Protein AF-A0A1B4Y088-F1 (afdb_monomer)

Structure (mmCIF, N/CA/C/O backbone):
data_AF-A0A1B4Y088-F1
#
_entry.id   AF-A0A1B4Y088-F1
#
loop_
_atom_site.group_PDB
_atom_site.id
_atom_site.type_symbol
_atom_site.label_atom_id
_atom_site.label_alt_id
_atom_site.label_comp_id
_atom_site.label_asym_id
_atom_site.label_entity_id
_atom_site.label_seq_id
_atom_site.pdbx_PDB_ins_code
_atom_site.Cartn_x
_atom_site.Cartn_y
_atom_site.Cartn_z
_atom_site.occupancy
_atom_site.B_iso_or_equiv
_atom_site.auth_seq_id
_atom_site.auth_comp_id
_atom_site.auth_asym_id
_atom_site.auth_atom_id
_atom_site.pdbx_PDB_model_num
ATOM 1 N N . MET A 1 1 ? -8.730 -27.705 -10.991 1.00 34.62 1 MET A N 1
ATOM 2 C CA . MET A 1 1 ? -9.702 -26.797 -10.343 1.00 34.62 1 MET A CA 1
ATOM 3 C C . MET A 1 1 ? -9.627 -25.453 -11.043 1.00 34.62 1 MET A C 1
ATOM 5 O O . MET A 1 1 ? -8.548 -24.892 -11.157 1.00 34.62 1 MET A O 1
ATOM 9 N N . ARG A 1 2 ? -10.736 -25.038 -11.652 1.00 25.03 2 ARG A N 1
ATOM 10 C CA . ARG A 1 2 ? -10.832 -23.967 -12.650 1.00 25.03 2 ARG A CA 1
ATOM 11 C C . ARG A 1 2 ? -11.616 -22.837 -11.994 1.00 25.03 2 ARG A C 1
ATOM 13 O O . ARG A 1 2 ? -12.795 -23.023 -11.728 1.00 25.03 2 ARG A O 1
ATOM 20 N N . PHE A 1 3 ? -10.950 -21.731 -11.670 1.00 25.33 3 PHE A N 1
ATOM 21 C CA . PHE A 1 3 ? -11.584 -20.556 -11.070 1.00 25.33 3 PHE A CA 1
ATOM 22 C C . PHE A 1 3 ? -12.256 -19.729 -12.179 1.00 25.33 3 PHE A C 1
ATOM 24 O O . PHE A 1 3 ? -11.554 -19.193 -13.041 1.00 25.33 3 PHE A O 1
ATOM 31 N N . PRO A 1 4 ? -13.596 -19.642 -12.222 1.00 34.00 4 PRO A N 1
ATOM 32 C CA . PRO A 1 4 ? -14.292 -18.832 -13.209 1.00 34.00 4 PRO A CA 1
ATOM 33 C C . PRO A 1 4 ? -14.272 -17.370 -12.732 1.00 34.00 4 PRO A C 1
ATOM 35 O O . PRO A 1 4 ? -14.820 -17.066 -11.679 1.00 34.00 4 PRO A O 1
ATOM 38 N N . GLY A 1 5 ? -13.605 -16.471 -13.468 1.00 36.00 5 GLY A N 1
ATOM 39 C CA . GLY A 1 5 ? -13.635 -15.024 -13.180 1.00 36.00 5 GLY A CA 1
ATOM 40 C C . GLY A 1 5 ? -12.340 -14.233 -13.413 1.00 36.00 5 GLY A C 1
ATOM 41 O O . GLY A 1 5 ? -12.361 -13.011 -13.331 1.00 36.00 5 GLY A O 1
ATOM 42 N N . TRP A 1 6 ? -11.219 -14.885 -13.733 1.00 33.50 6 TRP A N 1
ATOM 43 C CA . TRP A 1 6 ? -9.887 -14.252 -13.780 1.00 33.50 6 TRP A CA 1
ATOM 44 C C . TRP A 1 6 ? -9.418 -13.854 -15.191 1.00 33.50 6 TRP A C 1
ATOM 46 O O . TRP A 1 6 ? -8.233 -13.921 -15.506 1.00 33.50 6 TRP A O 1
ATOM 56 N N . HIS A 1 7 ? -10.335 -13.447 -16.068 1.00 34.44 7 HIS A N 1
ATOM 57 C CA . HIS A 1 7 ? -10.014 -13.023 -17.437 1.00 34.44 7 HIS A CA 1
ATOM 58 C C . HIS A 1 7 ? -10.517 -11.605 -17.693 1.00 34.44 7 HIS A C 1
ATOM 60 O O . HIS A 1 7 ? -11.471 -11.407 -18.427 1.00 34.44 7 HIS A O 1
ATOM 66 N N . THR A 1 8 ? -9.869 -10.639 -17.037 1.00 34.03 8 THR A N 1
ATOM 67 C CA . THR A 1 8 ? -9.568 -9.283 -17.539 1.00 34.03 8 THR A CA 1
ATOM 68 C C . THR A 1 8 ? -8.804 -8.540 -16.437 1.00 34.03 8 THR A C 1
ATOM 70 O O . THR A 1 8 ? -9.336 -8.425 -15.331 1.00 34.03 8 THR A O 1
ATOM 73 N N . PRO A 1 9 ? -7.593 -8.006 -16.680 1.00 39.22 9 PRO A N 1
ATOM 74 C CA . PRO A 1 9 ? -6.913 -7.144 -15.721 1.00 39.22 9 PRO A CA 1
ATOM 75 C C . PRO A 1 9 ? -7.581 -5.762 -15.747 1.00 39.22 9 PRO A C 1
ATOM 77 O O . PRO A 1 9 ? -7.116 -4.844 -16.408 1.00 39.22 9 PRO A O 1
ATOM 80 N N . CYS A 1 10 ? -8.732 -5.641 -15.091 1.00 29.75 10 CYS A N 1
ATOM 81 C CA . CYS A 1 10 ? -9.473 -4.402 -14.846 1.00 29.75 10 CYS A CA 1
ATOM 82 C C . CYS A 1 10 ? -10.255 -4.603 -13.544 1.00 29.75 10 CYS A C 1
ATOM 84 O O . CYS A 1 10 ? -11.477 -4.744 -13.544 1.00 29.75 10 CYS A O 1
ATOM 86 N N . TRP A 1 11 ? -9.544 -4.720 -12.424 1.00 30.11 11 TRP A N 1
ATOM 87 C CA . TRP A 1 11 ? -10.198 -4.838 -11.126 1.00 30.11 11 TRP A CA 1
ATOM 88 C C . TRP A 1 11 ? -10.735 -3.461 -10.714 1.00 30.11 11 TRP A C 1
ATOM 90 O O . TRP A 1 11 ? -10.016 -2.615 -10.199 1.00 30.11 11 TRP A O 1
ATOM 100 N N . CYS A 1 12 ? -12.010 -3.224 -11.020 1.00 31.73 12 CYS A N 1
ATOM 101 C CA . CYS A 1 12 ? -12.854 -2.215 -10.392 1.00 31.73 12 CYS A CA 1
ATOM 102 C C . CYS A 1 12 ? -14.281 -2.772 -10.406 1.00 31.73 12 CYS A C 1
ATOM 104 O O . CYS A 1 12 ? -14.997 -2.671 -11.403 1.00 31.73 12 CYS A O 1
ATOM 106 N N . ARG A 1 13 ? -14.675 -3.454 -9.327 1.00 40.34 13 ARG A N 1
ATOM 107 C CA . ARG A 1 13 ? -16.054 -3.911 -9.143 1.00 40.34 13 ARG A CA 1
ATOM 108 C C . ARG A 1 13 ? -16.661 -3.210 -7.939 1.00 40.34 13 ARG A C 1
ATOM 110 O O . ARG A 1 13 ? -16.669 -3.740 -6.839 1.00 40.34 13 ARG A O 1
ATOM 117 N N . SER A 1 14 ? -17.207 -2.031 -8.213 1.00 33.22 14 SER A N 1
ATOM 118 C CA . SER A 1 14 ? -18.223 -1.358 -7.404 1.00 33.22 14 SER A CA 1
ATOM 119 C C . SER A 1 14 ? -18.866 -0.255 -8.251 1.00 33.22 14 SER A C 1
ATOM 121 O O . SER A 1 14 ? -18.204 0.555 -8.895 1.00 33.22 14 SER A O 1
ATOM 123 N N . THR A 1 15 ? -20.186 -0.305 -8.311 1.00 41.97 15 THR A N 1
ATOM 124 C CA . THR A 1 15 ? -21.125 0.284 -9.274 1.00 41.97 15 THR A CA 1
ATOM 125 C C . THR A 1 15 ? -21.326 1.804 -9.161 1.00 41.97 15 THR A C 1
ATOM 127 O O . THR A 1 15 ? -22.463 2.264 -9.179 1.00 41.97 15 THR A O 1
ATOM 130 N N . VAL A 1 16 ? -20.260 2.609 -9.052 1.00 39.38 16 VAL A N 1
ATOM 131 C CA . VAL A 1 16 ? -20.397 4.077 -8.868 1.00 39.38 16 VAL A CA 1
ATOM 132 C C . VAL A 1 16 ? -19.491 4.913 -9.783 1.00 39.38 16 VAL A C 1
ATOM 134 O O . VAL A 1 16 ? -19.271 6.086 -9.524 1.00 39.38 16 VAL A O 1
ATOM 137 N N . PHE A 1 17 ? -18.975 4.378 -10.892 1.00 35.09 17 PHE A N 1
ATOM 138 C CA . PHE A 1 17 ? -18.349 5.237 -11.908 1.00 35.09 17 PHE A CA 1
ATOM 139 C C . PHE A 1 17 ? -18.677 4.773 -13.332 1.00 35.09 17 PHE A C 1
ATOM 141 O O . PHE A 1 17 ? -18.498 3.590 -13.630 1.00 35.09 17 PHE A O 1
ATOM 148 N N . PRO A 1 18 ? -19.126 5.675 -14.231 1.00 40.22 18 PRO A N 1
ATOM 149 C CA . PRO A 1 18 ? -19.252 5.351 -15.646 1.00 40.22 18 PRO A CA 1
ATOM 150 C C . PRO A 1 18 ? -17.881 4.922 -16.173 1.00 40.22 18 PRO A C 1
ATOM 152 O O . PRO A 1 18 ? -16.879 5.593 -15.914 1.00 40.22 18 PRO A O 1
ATOM 155 N N . SER A 1 19 ? -17.833 3.784 -16.867 1.00 44.44 19 SER A N 1
ATOM 156 C CA . SER A 1 19 ? -16.618 3.226 -17.463 1.00 44.44 19 SER A CA 1
ATOM 157 C C . SER A 1 19 ? -16.040 4.245 -18.451 1.00 44.44 19 SER A C 1
ATOM 159 O O . SER A 1 19 ? -16.674 4.508 -19.474 1.00 44.44 19 SER A O 1
ATOM 161 N N . PRO A 1 20 ? -14.886 4.873 -18.170 1.00 52.47 20 PRO A N 1
ATOM 162 C CA . PRO A 1 20 ? -14.324 5.841 -19.095 1.00 52.47 20 PRO A CA 1
ATOM 163 C C . PRO A 1 20 ? -13.598 5.109 -20.244 1.00 52.47 20 PRO A C 1
ATOM 165 O O . PRO A 1 20 ? -13.245 3.934 -20.101 1.00 52.47 20 PRO A O 1
ATOM 168 N N . PRO A 1 21 ? -13.356 5.768 -21.392 1.00 52.56 21 PRO A N 1
ATOM 169 C CA . PRO A 1 21 ? -12.620 5.164 -22.503 1.00 52.56 21 PRO A CA 1
ATOM 170 C C . PRO A 1 21 ? -11.215 4.711 -22.063 1.00 52.56 21 PRO A C 1
ATOM 172 O O . PRO A 1 21 ? -10.617 5.283 -21.152 1.00 52.56 21 PRO A O 1
ATOM 175 N N . ALA A 1 22 ? -10.656 3.688 -22.720 1.00 58.16 22 ALA A N 1
ATOM 176 C CA . ALA A 1 22 ? -9.400 3.038 -22.316 1.00 58.16 22 ALA A CA 1
ATOM 177 C C . ALA A 1 22 ? -8.186 3.991 -22.180 1.00 58.16 22 ALA A C 1
ATOM 179 O O . ALA A 1 22 ? -7.261 3.708 -21.416 1.00 58.16 22 ALA A O 1
ATOM 180 N N . SER A 1 23 ? -8.190 5.137 -22.872 1.00 55.12 23 SER A N 1
ATOM 181 C CA . SER A 1 23 ? -7.189 6.204 -22.713 1.00 55.12 23 SER A CA 1
ATOM 182 C C . SER A 1 23 ? -7.231 6.851 -21.323 1.00 55.12 23 SER A C 1
ATOM 184 O O . SER A 1 23 ? -6.187 7.138 -20.740 1.00 55.12 23 SER A O 1
ATOM 186 N N . THR A 1 24 ? -8.421 7.013 -20.745 1.00 60.09 24 THR A N 1
ATOM 187 C CA . THR A 1 24 ? -8.619 7.547 -19.395 1.00 60.09 24 THR A CA 1
ATOM 188 C C . THR A 1 24 ? -8.196 6.551 -18.320 1.00 60.09 24 THR A C 1
ATOM 190 O O . THR A 1 24 ? -7.679 6.971 -17.290 1.00 60.09 24 THR A O 1
ATOM 193 N N . CYS A 1 25 ? -8.356 5.242 -18.544 1.00 64.56 25 CYS A N 1
ATOM 194 C CA . CYS A 1 25 ? -7.855 4.228 -17.608 1.00 64.56 25 CYS A CA 1
ATOM 195 C C . CYS A 1 25 ? -6.334 4.316 -17.445 1.00 64.56 25 CYS A C 1
ATOM 197 O O . CYS A 1 25 ? -5.839 4.230 -16.325 1.00 64.56 25 CYS A O 1
ATOM 199 N N . ARG A 1 26 ? -5.603 4.551 -18.542 1.00 74.31 26 ARG A N 1
ATOM 200 C CA . ARG A 1 26 ? -4.146 4.731 -18.504 1.00 74.31 26 ARG A CA 1
ATOM 201 C C . ARG A 1 26 ? -3.759 6.013 -17.759 1.00 74.31 26 ARG A C 1
ATOM 203 O O . ARG A 1 26 ? -2.973 5.947 -16.829 1.00 74.31 26 ARG A O 1
ATOM 210 N N . ALA A 1 27 ? -4.411 7.135 -18.068 1.00 76.31 27 ALA A N 1
ATOM 211 C CA . ALA A 1 27 ? -4.176 8.399 -17.364 1.00 76.31 27 ALA A CA 1
ATOM 212 C C . ALA A 1 27 ? -4.490 8.318 -15.855 1.00 76.31 27 ALA A C 1
ATOM 214 O O . ALA A 1 27 ? -3.751 8.858 -15.037 1.00 76.31 27 ALA A O 1
ATOM 215 N N . ARG A 1 28 ? -5.561 7.613 -15.465 1.00 78.62 28 ARG A N 1
ATOM 216 C CA . ARG A 1 28 ? -5.895 7.369 -14.051 1.00 78.62 28 ARG A CA 1
ATOM 217 C C . ARG A 1 28 ? -4.882 6.451 -13.369 1.00 78.62 28 ARG A C 1
ATOM 219 O O . ARG A 1 28 ? -4.56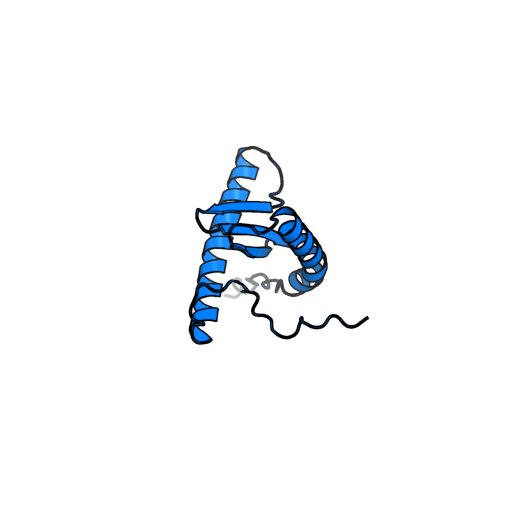8 6.672 -12.204 1.00 78.62 28 ARG A O 1
ATOM 226 N N . ALA A 1 29 ? -4.365 5.448 -14.077 1.00 79.94 29 ALA A N 1
ATOM 227 C CA . ALA A 1 29 ? -3.298 4.593 -13.567 1.00 79.94 29 ALA A CA 1
ATOM 228 C C . ALA A 1 29 ? -1.996 5.383 -13.353 1.00 79.94 29 ALA A C 1
ATOM 230 O O . ALA A 1 29 ? -1.371 5.230 -12.309 1.00 79.94 29 ALA A O 1
ATOM 231 N N . ASP A 1 30 ? -1.636 6.277 -14.277 1.00 83.25 30 ASP A N 1
ATOM 232 C CA . ASP A 1 30 ? -0.462 7.149 -14.139 1.00 83.25 30 ASP A CA 1
ATOM 233 C C . ASP A 1 30 ? -0.617 8.118 -12.956 1.00 83.25 30 ASP A C 1
ATOM 235 O O . ASP A 1 30 ? 0.306 8.289 -12.159 1.00 83.25 30 ASP A O 1
ATOM 239 N N . GLN A 1 31 ? -1.807 8.702 -12.781 1.00 86.56 31 GLN A N 1
ATOM 240 C CA . GLN A 1 31 ? -2.121 9.533 -11.615 1.00 86.56 31 GLN A CA 1
ATOM 241 C C . GLN A 1 31 ? -2.021 8.742 -10.306 1.00 86.56 31 GLN A C 1
ATOM 243 O O . GLN A 1 31 ? -1.402 9.212 -9.352 1.00 86.56 31 GLN A O 1
ATOM 248 N N . LEU A 1 32 ? -2.583 7.531 -10.257 1.00 86.25 32 LEU A N 1
ATOM 249 C CA . LEU A 1 32 ? -2.483 6.662 -9.087 1.00 86.25 32 LEU A CA 1
ATOM 250 C C . LEU A 1 32 ? -1.023 6.292 -8.787 1.00 86.25 32 LEU A C 1
ATOM 252 O O . LEU A 1 32 ? -0.622 6.317 -7.628 1.00 86.25 32 LEU A O 1
ATOM 256 N N . ALA A 1 33 ? -0.215 6.004 -9.810 1.00 85.00 33 ALA A N 1
ATOM 257 C CA . ALA A 1 33 ? 1.209 5.717 -9.657 1.00 85.00 33 ALA A CA 1
ATOM 258 C C . ALA A 1 33 ? 1.991 6.930 -9.117 1.00 85.00 33 ALA A C 1
ATOM 260 O O . ALA A 1 33 ? 2.859 6.778 -8.253 1.00 85.00 33 ALA A O 1
ATOM 261 N N . ALA A 1 34 ? 1.651 8.142 -9.563 1.00 89.94 34 ALA A N 1
ATOM 262 C CA 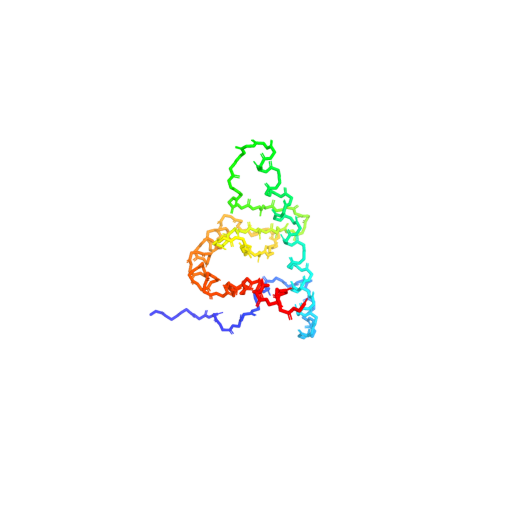. ALA A 1 34 ? 2.237 9.374 -9.041 1.00 89.94 34 ALA A CA 1
ATOM 263 C C . ALA A 1 34 ? 1.896 9.570 -7.553 1.00 89.94 34 ALA A C 1
ATOM 265 O O . ALA A 1 34 ? 2.794 9.778 -6.739 1.00 89.94 34 ALA A O 1
ATOM 266 N N . VAL A 1 35 ? 0.624 9.409 -7.172 1.00 90.75 35 VAL A N 1
ATOM 267 C CA . VAL A 1 35 ? 0.190 9.486 -5.765 1.00 90.75 35 VAL A CA 1
ATOM 268 C C . VAL A 1 35 ? 0.879 8.413 -4.920 1.00 90.75 35 VAL A C 1
ATOM 270 O O . VAL A 1 35 ? 1.392 8.703 -3.839 1.00 90.75 35 VAL A O 1
ATOM 273 N N . ALA A 1 36 ? 0.947 7.182 -5.428 1.00 89.44 36 ALA A N 1
ATOM 274 C CA . ALA A 1 36 ? 1.544 6.060 -4.721 1.00 89.44 36 ALA A CA 1
ATOM 275 C C . ALA A 1 36 ? 3.047 6.245 -4.469 1.00 89.44 36 ALA A C 1
ATOM 277 O O . ALA A 1 36 ? 3.534 5.941 -3.379 1.00 89.44 36 ALA A O 1
ATOM 278 N N . SER A 1 37 ? 3.780 6.776 -5.451 1.00 89.69 37 SER A N 1
ATOM 279 C CA . SER A 1 37 ? 5.212 7.052 -5.297 1.00 89.69 37 SER A CA 1
ATOM 280 C C . SER A 1 37 ? 5.479 8.162 -4.275 1.00 89.69 37 SER A C 1
ATOM 282 O O . SER A 1 37 ? 6.356 8.001 -3.425 1.00 89.69 37 SER A O 1
ATOM 284 N N . GLY A 1 38 ? 4.679 9.234 -4.279 1.00 91.69 38 GLY A N 1
ATOM 285 C CA . GLY A 1 38 ? 4.764 10.294 -3.271 1.00 91.69 38 GLY A CA 1
ATOM 286 C C . GLY A 1 38 ? 4.502 9.778 -1.856 1.00 91.69 38 GLY A C 1
ATOM 287 O O . GLY A 1 38 ? 5.297 10.018 -0.947 1.00 91.69 38 GLY A O 1
ATOM 288 N N . LEU A 1 39 ? 3.430 9.004 -1.675 1.00 92.62 39 LEU A N 1
ATOM 289 C CA . LEU A 1 39 ? 3.070 8.447 -0.372 1.00 92.62 39 LEU A CA 1
ATOM 290 C C . LEU A 1 39 ? 4.128 7.467 0.157 1.00 92.62 39 LEU A C 1
ATOM 292 O O . LEU A 1 39 ? 4.513 7.552 1.320 1.00 92.62 39 LEU A O 1
ATOM 296 N N . SER A 1 40 ? 4.651 6.586 -0.700 1.00 90.50 40 SER A N 1
ATOM 297 C CA . SER A 1 40 ? 5.734 5.667 -0.329 1.00 90.50 40 SER A CA 1
ATOM 298 C C . SER A 1 40 ? 7.016 6.407 0.078 1.00 90.50 40 SER A C 1
ATOM 300 O O . SER A 1 40 ? 7.664 6.027 1.058 1.00 90.50 40 SER A O 1
ATOM 302 N N . SER A 1 41 ? 7.366 7.495 -0.618 1.00 91.81 41 SER A N 1
ATOM 303 C CA . SER A 1 41 ? 8.528 8.317 -0.263 1.00 91.81 41 SER A CA 1
ATOM 304 C C . SER A 1 41 ? 8.362 8.977 1.105 1.00 91.81 41 SER A C 1
ATOM 306 O O . SER A 1 41 ? 9.302 8.980 1.899 1.00 91.81 41 SER A O 1
ATOM 308 N N . LEU A 1 42 ? 7.173 9.512 1.399 1.00 94.56 42 LEU A N 1
ATOM 309 C CA . LEU A 1 42 ? 6.872 10.126 2.693 1.00 94.56 42 LEU A CA 1
ATOM 310 C C . LEU A 1 42 ? 6.901 9.094 3.822 1.00 94.56 42 LEU A C 1
ATOM 312 O O . LEU A 1 42 ? 7.544 9.324 4.843 1.00 94.56 42 LEU A O 1
ATOM 316 N N . ALA A 1 43 ? 6.267 7.938 3.619 1.00 92.25 43 ALA A N 1
ATOM 317 C CA . ALA A 1 43 ? 6.268 6.852 4.593 1.00 92.25 43 ALA A CA 1
ATOM 318 C C . ALA A 1 43 ? 7.692 6.346 4.871 1.00 92.25 43 ALA A C 1
ATOM 320 O O . ALA A 1 43 ? 8.064 6.145 6.025 1.00 92.25 43 ALA A O 1
ATOM 321 N N . SER A 1 44 ? 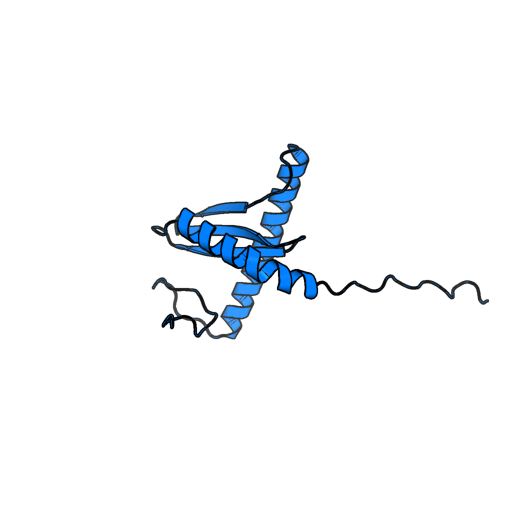8.510 6.191 3.825 1.00 90.69 44 SER A N 1
ATOM 322 C CA . SER A 1 44 ? 9.912 5.775 3.960 1.00 90.69 44 SER A CA 1
ATOM 323 C C . SER A 1 44 ? 10.742 6.812 4.717 1.00 90.69 44 SER A C 1
ATOM 325 O O . SER A 1 44 ? 11.544 6.444 5.572 1.00 90.69 44 SER A O 1
ATOM 327 N N . GLY A 1 45 ? 10.534 8.104 4.440 1.00 92.69 45 GLY A N 1
ATOM 328 C CA . GLY A 1 45 ? 11.185 9.191 5.170 1.00 92.69 45 GLY A CA 1
ATOM 329 C C . GLY A 1 45 ? 10.787 9.224 6.646 1.00 92.69 45 GLY A C 1
ATOM 330 O O . GLY A 1 45 ? 11.652 9.349 7.506 1.00 92.69 45 GLY A O 1
ATOM 331 N N . ALA A 1 46 ? 9.500 9.034 6.952 1.00 94.06 46 ALA A N 1
ATOM 332 C CA . ALA A 1 46 ? 9.019 8.934 8.327 1.00 94.06 46 ALA A CA 1
ATOM 333 C C . ALA A 1 46 ? 9.642 7.733 9.055 1.00 94.06 46 ALA A C 1
ATOM 335 O O . ALA A 1 46 ? 10.136 7.877 10.169 1.00 94.06 46 ALA A O 1
ATOM 336 N N . ALA A 1 47 ? 9.689 6.565 8.413 1.00 93.75 47 ALA A N 1
ATOM 337 C CA . ALA A 1 47 ? 10.286 5.375 9.008 1.00 93.75 47 ALA A CA 1
ATOM 338 C C . ALA A 1 47 ? 11.789 5.547 9.297 1.00 93.75 47 ALA A C 1
ATOM 340 O O . ALA A 1 47 ? 12.265 5.068 10.320 1.00 93.75 47 ALA A O 1
ATOM 341 N N . GLN A 1 48 ? 12.526 6.274 8.450 1.00 93.44 48 GLN A N 1
ATOM 342 C CA . GLN A 1 48 ? 13.924 6.630 8.722 1.00 93.44 48 GLN A CA 1
ATOM 343 C C . GLN A 1 48 ? 14.053 7.634 9.870 1.00 93.44 48 GLN A C 1
ATOM 345 O O . GLN A 1 48 ? 14.883 7.437 10.751 1.00 93.44 48 GLN A O 1
ATOM 350 N N . LEU A 1 49 ? 13.226 8.685 9.878 1.00 95.31 49 LEU A N 1
ATOM 351 C CA . LEU A 1 49 ? 13.257 9.730 10.905 1.00 95.31 49 LEU A CA 1
ATOM 352 C C . LEU A 1 49 ? 12.988 9.175 12.310 1.00 95.31 49 LEU A C 1
ATOM 354 O O . LEU A 1 49 ? 13.577 9.643 13.277 1.00 95.31 49 LEU A O 1
ATOM 358 N N . PHE A 1 50 ? 12.097 8.191 12.408 1.00 95.81 50 PHE A N 1
ATOM 359 C CA . PHE A 1 50 ? 11.718 7.556 13.669 1.00 95.81 50 PHE A CA 1
ATOM 360 C C . PHE A 1 50 ? 12.427 6.217 13.919 1.00 95.81 50 PHE A C 1
ATOM 362 O O . PHE A 1 50 ? 12.011 5.485 14.812 1.00 95.81 50 PHE A O 1
ATOM 369 N N . GLU A 1 51 ? 13.444 5.867 13.121 1.00 92.88 51 GLU A N 1
ATOM 370 C CA . GLU A 1 51 ? 14.178 4.591 13.216 1.00 92.88 51 GLU A CA 1
ATOM 371 C C . GLU A 1 51 ? 13.261 3.343 13.225 1.00 92.88 51 GLU A C 1
ATOM 373 O O . GLU A 1 51 ? 13.604 2.284 13.744 1.00 92.88 51 GLU A O 1
ATOM 378 N N . GLY A 1 52 ? 12.081 3.445 12.605 1.00 88.50 52 GLY A N 1
ATOM 379 C CA . GLY A 1 52 ? 11.030 2.421 12.592 1.00 88.50 52 GLY A CA 1
ATOM 380 C C . GLY A 1 52 ? 11.267 1.268 11.611 1.00 88.50 52 GLY A C 1
ATOM 381 O O . GLY A 1 52 ? 10.412 0.396 11.464 1.00 88.50 52 GLY A O 1
ATOM 382 N N . GLY A 1 53 ? 12.409 1.252 10.920 1.00 89.44 53 GLY A N 1
ATOM 383 C CA . GLY A 1 53 ? 12.772 0.207 9.963 1.00 89.44 53 GLY A CA 1
ATOM 384 C C . GLY A 1 53 ? 12.108 0.364 8.591 1.00 89.44 53 GLY A C 1
ATOM 385 O O . GLY A 1 53 ? 11.881 1.471 8.108 1.00 89.44 53 GLY A O 1
ATOM 386 N N . GLN A 1 54 ? 11.859 -0.755 7.902 1.00 87.06 54 GLN A N 1
ATOM 387 C CA . GLN A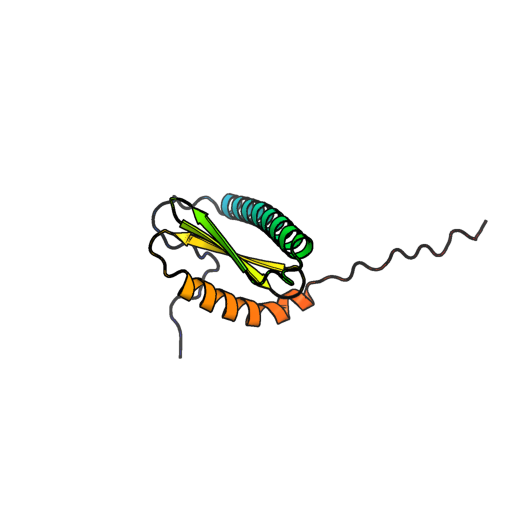 1 54 ? 11.251 -0.731 6.567 1.00 87.06 54 GLN A CA 1
ATOM 388 C C . GLN A 1 54 ? 9.726 -0.614 6.640 1.00 87.06 54 GLN A C 1
ATOM 390 O O . GLN A 1 54 ? 9.070 -1.328 7.395 1.00 87.06 54 GLN A O 1
ATOM 395 N N . VAL A 1 55 ? 9.150 0.225 5.775 1.00 89.62 55 VAL A N 1
ATOM 396 C CA . VAL A 1 55 ? 7.695 0.308 5.606 1.00 89.62 55 VAL A CA 1
ATOM 397 C C . VAL A 1 55 ? 7.194 -0.970 4.942 1.00 89.62 55 VAL A C 1
ATOM 399 O O . VAL A 1 55 ? 7.509 -1.248 3.784 1.00 89.62 55 VAL A O 1
ATOM 402 N N . LEU A 1 56 ? 6.397 -1.739 5.679 1.00 86.94 56 LEU A N 1
ATOM 403 C CA . LEU A 1 56 ? 5.779 -2.964 5.173 1.00 86.94 56 LEU A CA 1
ATOM 404 C C . LEU A 1 56 ? 4.546 -2.643 4.317 1.00 86.94 56 LEU A C 1
ATOM 406 O O . LEU A 1 56 ? 4.386 -3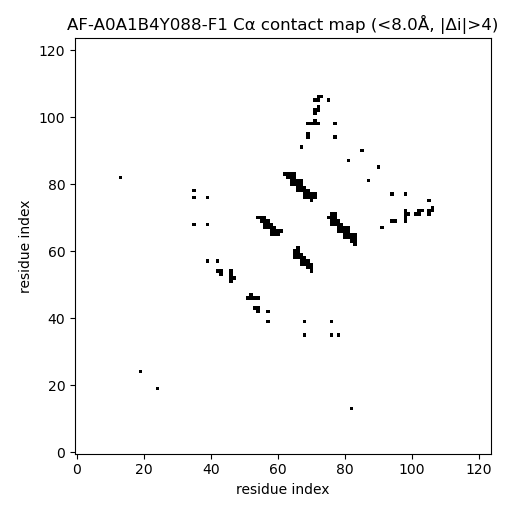.155 3.208 1.00 86.94 56 LEU A O 1
ATOM 410 N N . GLN A 1 57 ? 3.691 -1.759 4.832 1.00 90.00 57 GLN A N 1
ATOM 411 C CA . GLN A 1 57 ? 2.434 -1.364 4.205 1.00 90.00 57 GLN A CA 1
ATOM 412 C C . GLN A 1 57 ? 2.027 0.056 4.610 1.00 90.00 57 GLN A C 1
ATOM 414 O O . GLN A 1 57 ? 2.431 0.559 5.659 1.00 90.00 57 GLN A O 1
ATOM 419 N N . SER A 1 58 ? 1.204 0.696 3.786 1.00 92.00 58 SER A N 1
ATOM 420 C CA . SER A 1 58 ? 0.547 1.968 4.091 1.00 92.00 58 SER A CA 1
ATOM 421 C C . SER A 1 58 ? -0.933 1.864 3.754 1.00 92.00 58 SER A C 1
ATOM 423 O O . SER A 1 58 ? -1.290 1.396 2.676 1.00 92.00 58 SER A O 1
ATOM 425 N N . VAL A 1 59 ? -1.789 2.313 4.668 1.00 92.81 59 VAL A N 1
ATOM 426 C CA . VAL A 1 59 ? -3.244 2.307 4.494 1.00 92.81 59 VAL A CA 1
ATOM 427 C C . VAL A 1 59 ? -3.745 3.727 4.700 1.00 92.81 59 VAL A C 1
ATOM 429 O O . VAL A 1 59 ? -3.499 4.326 5.744 1.00 92.81 59 VAL A O 1
ATOM 432 N N . VAL A 1 60 ? -4.421 4.271 3.691 1.00 93.06 60 VAL A N 1
ATOM 433 C CA . VAL A 1 60 ? -5.067 5.582 3.751 1.00 93.06 60 VAL A CA 1
ATOM 434 C C . VAL A 1 60 ? -6.566 5.370 3.718 1.00 93.06 60 VAL A C 1
ATOM 436 O O . VAL A 1 60 ? -7.121 4.927 2.712 1.00 93.06 60 VAL A O 1
ATOM 439 N N . GLU A 1 61 ? -7.211 5.698 4.826 1.00 92.88 61 GLU A N 1
ATOM 440 C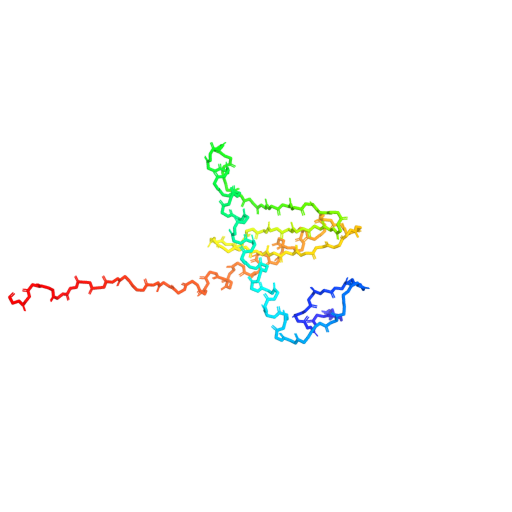 CA . GLU A 1 61 ? -8.661 5.721 4.938 1.00 92.88 61 GLU A CA 1
ATOM 441 C C . GLU A 1 61 ? -9.209 7.053 4.420 1.00 92.88 61 GLU A C 1
ATOM 443 O O . GLU A 1 61 ? -8.716 8.133 4.745 1.00 92.88 61 GLU A O 1
ATOM 448 N N . MET A 1 62 ? -10.232 6.968 3.579 1.00 91.75 62 MET A N 1
ATOM 449 C CA . MET A 1 62 ? -10.954 8.091 3.001 1.00 91.75 62 MET A CA 1
ATOM 450 C C . MET A 1 62 ? -12.447 7.873 3.234 1.00 91.75 62 MET A C 1
ATOM 452 O O . MET A 1 62 ? -12.913 6.744 3.354 1.00 91.75 62 MET A O 1
ATOM 456 N N . GLN A 1 63 ? -13.231 8.949 3.192 1.00 90.81 63 GLN A N 1
ATOM 457 C CA . GLN A 1 63 ? -14.683 8.882 3.403 1.00 90.81 63 GLN A CA 1
ATOM 458 C C . GLN A 1 63 ? -15.387 7.818 2.537 1.00 90.81 63 GLN A C 1
ATOM 460 O O . GLN A 1 63 ? -16.360 7.209 2.972 1.00 90.81 63 GLN A O 1
ATOM 465 N N . ASN A 1 64 ? -14.884 7.586 1.322 1.00 87.62 64 ASN A N 1
ATOM 466 C CA . ASN A 1 64 ? -15.496 6.693 0.339 1.00 87.62 64 ASN A CA 1
ATOM 467 C C . ASN A 1 64 ? -14.662 5.436 0.047 1.00 87.62 64 ASN A C 1
AT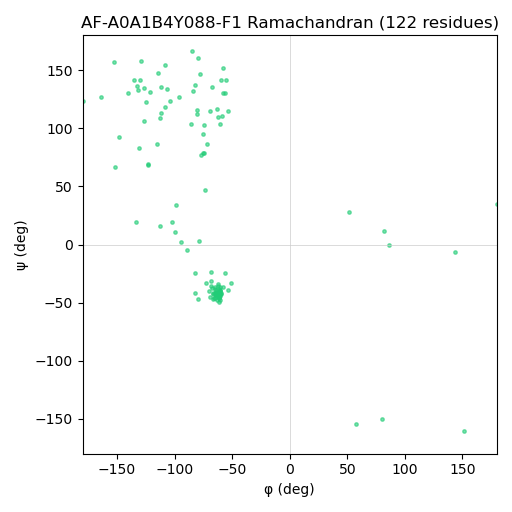OM 469 O O . ASN A 1 64 ? -14.917 4.758 -0.949 1.00 87.62 64 ASN A O 1
ATOM 473 N N . GLY A 1 65 ? -13.682 5.105 0.892 1.00 90.31 65 GLY A N 1
ATOM 474 C CA . GLY A 1 65 ? -12.928 3.867 0.745 1.00 90.31 65 GLY A CA 1
ATOM 475 C C . GLY A 1 65 ? -11.506 3.938 1.275 1.00 90.31 65 GLY A C 1
ATOM 476 O O . GLY A 1 65 ? -11.154 4.812 2.057 1.00 90.31 65 GLY A O 1
ATOM 477 N N . PHE A 1 66 ? -10.673 3.016 0.810 1.00 90.81 66 PHE A N 1
ATOM 478 C CA . PHE A 1 66 ? -9.305 2.847 1.280 1.00 90.81 66 PHE A CA 1
ATOM 479 C C . PHE A 1 66 ? -8.336 2.794 0.105 1.00 90.81 66 PHE A C 1
ATOM 481 O O . PHE A 1 66 ? -8.625 2.185 -0.925 1.00 90.81 66 PHE A O 1
ATOM 488 N N . LEU A 1 67 ? -7.167 3.401 0.274 1.00 91.06 67 LEU A N 1
ATOM 489 C CA . LEU A 1 67 ? -6.007 3.192 -0.583 1.00 91.06 67 LEU A CA 1
ATOM 490 C C . LEU A 1 67 ? -4.971 2.393 0.207 1.00 91.06 67 LEU A C 1
ATOM 492 O O . LEU A 1 67 ? -4.471 2.858 1.229 1.00 91.06 67 LEU A O 1
ATOM 496 N N . LEU A 1 68 ? -4.646 1.201 -0.280 1.00 92.00 68 LEU A N 1
ATOM 497 C CA . LEU A 1 68 ? -3.634 0.333 0.302 1.00 92.00 68 LEU A CA 1
ATOM 498 C C . LEU A 1 68 ? -2.397 0.334 -0.589 1.00 92.00 68 LEU A C 1
ATOM 500 O O . LEU A 1 68 ? -2.506 0.164 -1.804 1.00 92.00 68 LEU A O 1
ATOM 504 N N . LEU A 1 69 ? -1.223 0.481 0.017 1.00 92.19 69 LEU A N 1
ATOM 505 C CA . LEU A 1 69 ? 0.067 0.287 -0.627 1.00 92.19 69 LEU A CA 1
ATOM 506 C C . LEU A 1 69 ? 0.844 -0.790 0.101 1.00 92.19 69 LEU A C 1
ATOM 508 O O . LEU A 1 69 ? 1.016 -0.734 1.316 1.00 92.19 69 LEU A O 1
ATOM 512 N N . MET A 1 70 ? 1.373 -1.730 -0.667 1.00 90.50 70 MET A N 1
ATOM 513 C CA . MET A 1 70 ? 2.201 -2.808 -0.157 1.00 90.50 70 MET A CA 1
ATOM 514 C C . MET A 1 70 ? 3.518 -2.846 -0.911 1.00 90.50 70 MET A C 1
ATOM 516 O O . MET A 1 70 ? 3.540 -2.754 -2.138 1.00 90.50 70 MET A O 1
ATOM 520 N N . ARG A 1 71 ? 4.627 -2.976 -0.186 1.00 86.88 71 ARG A N 1
ATOM 521 C CA . ARG A 1 71 ? 5.945 -3.104 -0.805 1.00 86.88 71 ARG A CA 1
ATOM 522 C C . ARG A 1 71 ? 6.054 -4.439 -1.550 1.00 86.88 71 ARG A C 1
ATOM 524 O O . ARG A 1 71 ? 5.685 -5.483 -1.025 1.00 86.88 71 ARG A O 1
ATOM 531 N N . VAL A 1 72 ? 6.602 -4.401 -2.763 1.00 85.44 72 VAL A N 1
ATOM 532 C CA . VAL A 1 72 ? 6.883 -5.579 -3.595 1.00 85.44 72 VAL A CA 1
ATOM 533 C C . VAL A 1 72 ? 8.346 -5.541 -4.023 1.00 85.44 72 VAL A C 1
ATOM 535 O O . VAL A 1 72 ? 8.736 -4.736 -4.869 1.00 85.44 72 VAL A O 1
ATOM 538 N N . GLY A 1 73 ? 9.172 -6.405 -3.431 1.00 76.25 73 GLY A N 1
ATOM 539 C CA . GLY A 1 73 ? 10.621 -6.407 -3.656 1.00 76.25 73 GLY A CA 1
ATOM 540 C C . GLY A 1 73 ? 11.279 -5.063 -3.315 1.00 76.25 73 GLY A C 1
ATOM 541 O O . GLY A 1 73 ? 10.771 -4.289 -2.500 1.00 76.25 73 GLY A O 1
ATOM 542 N N . ASP A 1 74 ? 12.419 -4.759 -3.945 1.00 69.38 74 ASP A N 1
ATOM 543 C CA . ASP A 1 74 ? 13.142 -3.529 -3.617 1.00 69.38 74 ASP A CA 1
ATOM 544 C C . ASP A 1 74 ? 12.627 -2.322 -4.397 1.00 69.38 74 ASP A C 1
ATOM 546 O O . ASP A 1 74 ? 12.929 -2.157 -5.573 1.00 69.38 74 ASP A O 1
ATOM 550 N N . GLY A 1 75 ? 11.860 -1.449 -3.750 1.00 70.12 75 GLY A N 1
ATOM 551 C CA . GLY A 1 75 ? 11.487 -0.143 -4.306 1.00 70.12 75 GLY A CA 1
ATOM 552 C C . GLY A 1 75 ? 10.314 -0.146 -5.289 1.00 70.12 75 GLY A C 1
ATOM 553 O O . GLY A 1 75 ? 10.076 0.872 -5.929 1.00 70.12 75 GLY A O 1
ATOM 554 N N . SER A 1 76 ? 9.569 -1.247 -5.403 1.00 80.81 76 SER A N 1
ATOM 555 C CA . SER A 1 76 ? 8.262 -1.257 -6.075 1.00 80.81 76 SER A CA 1
ATOM 556 C C . SER A 1 76 ? 7.140 -1.421 -5.057 1.00 80.81 76 SER A C 1
ATOM 558 O O . SER A 1 76 ? 7.354 -1.943 -3.963 1.00 80.81 76 SER A O 1
ATOM 560 N N . HIS A 1 77 ? 5.949 -0.939 -5.407 1.00 84.62 77 HIS A N 1
ATOM 561 C CA . HIS A 1 77 ? 4.769 -1.003 -4.551 1.00 84.62 77 HIS A CA 1
ATOM 562 C C . HIS A 1 77 ? 3.558 -1.444 -5.368 1.00 84.62 77 HIS A C 1
ATOM 564 O O . HIS A 1 77 ? 3.392 -1.031 -6.516 1.00 84.62 77 HIS A O 1
ATOM 570 N N . LEU A 1 78 ? 2.711 -2.268 -4.762 1.00 87.12 78 LEU A N 1
ATOM 571 C CA . LEU A 1 78 ? 1.397 -2.629 -5.266 1.00 87.12 78 LEU A CA 1
ATOM 572 C C . LEU A 1 78 ? 0.371 -1.719 -4.597 1.00 87.12 78 LEU A C 1
ATOM 574 O O . LEU A 1 78 ? 0.358 -1.606 -3.373 1.00 87.12 78 LEU A O 1
ATOM 578 N N . ALA A 1 79 ? -0.458 -1.062 -5.404 1.00 89.94 79 ALA A N 1
ATOM 579 C CA . ALA A 1 79 ? -1.504 -0.164 -4.934 1.00 89.94 79 ALA A CA 1
ATOM 580 C C . ALA A 1 79 ? -2.886 -0.761 -5.224 1.00 89.94 79 ALA A C 1
ATOM 582 O O . ALA A 1 79 ? -3.130 -1.242 -6.333 1.00 89.94 79 ALA A O 1
ATOM 583 N N . ALA A 1 80 ? -3.790 -0.701 -4.249 1.00 89.25 80 ALA A N 1
ATOM 584 C CA . ALA A 1 80 ? -5.176 -1.133 -4.387 1.00 89.25 80 ALA A CA 1
ATOM 585 C C . ALA A 1 80 ? -6.130 -0.072 -3.830 1.00 89.25 80 ALA A C 1
ATOM 587 O O . ALA A 1 80 ? -5.900 0.475 -2.753 1.00 89.25 80 ALA A O 1
ATOM 588 N N . LEU A 1 81 ? -7.211 0.200 -4.564 1.00 89.06 81 LEU A N 1
ATOM 589 C CA . LEU A 1 81 ? -8.322 1.033 -4.109 1.00 89.06 81 LEU A CA 1
ATOM 590 C C . LEU A 1 81 ? -9.497 0.128 -3.743 1.00 89.06 81 LEU A C 1
ATOM 592 O O . LEU A 1 81 ? -9.969 -0.644 -4.578 1.00 89.06 81 LEU A O 1
ATOM 596 N N . ALA A 1 82 ? -9.965 0.243 -2.508 1.00 88.56 82 ALA A N 1
ATOM 597 C CA . ALA A 1 82 ? -11.110 -0.483 -1.981 1.00 88.56 82 ALA A CA 1
ATOM 598 C C . ALA A 1 82 ? -12.246 0.491 -1.666 1.00 88.56 82 ALA A C 1
ATOM 600 O O . ALA A 1 82 ? -11.995 1.627 -1.270 1.00 88.56 82 ALA A O 1
ATOM 601 N N . VAL A 1 83 ? -13.492 0.050 -1.818 1.00 88.38 83 VAL A N 1
ATOM 602 C CA . VAL A 1 83 ? -14.659 0.828 -1.382 1.00 88.38 83 VAL A CA 1
ATOM 603 C C . VAL A 1 83 ? -14.951 0.601 0.097 1.00 88.38 83 VAL A C 1
ATOM 605 O O . VAL A 1 83 ? -14.426 -0.323 0.723 1.00 88.38 83 VAL A O 1
ATOM 608 N N . THR A 1 84 ? -15.800 1.452 0.666 1.00 82.50 84 THR A N 1
ATOM 609 C CA . THR A 1 84 ? -16.314 1.259 2.023 1.00 82.50 84 THR A CA 1
ATOM 610 C C . THR A 1 84 ? -17.066 -0.071 2.141 1.00 82.50 84 THR A C 1
ATOM 612 O O . THR A 1 84 ? -17.761 -0.500 1.220 1.00 82.50 84 THR A O 1
ATOM 615 N N . GLY A 1 85 ? -16.903 -0.747 3.282 1.00 81.75 85 GLY A N 1
ATOM 616 C CA . GLY A 1 85 ? -17.528 -2.047 3.554 1.00 81.75 85 GLY A CA 1
ATOM 617 C C . GLY A 1 85 ? -16.749 -3.271 3.057 1.00 81.75 85 GLY A C 1
ATOM 618 O O . GLY A 1 85 ? -17.199 -4.392 3.279 1.00 81.75 85 GLY A O 1
ATOM 619 N N . CYS A 1 86 ? -15.591 -3.093 2.416 1.00 84.44 86 CYS A N 1
ATOM 620 C CA . CYS A 1 86 ? -14.682 -4.202 2.128 1.00 84.44 86 CYS A CA 1
ATOM 621 C C . CYS A 1 86 ? -13.872 -4.617 3.367 1.00 84.44 86 CYS A C 1
ATOM 623 O O . CYS A 1 86 ? -13.470 -3.772 4.166 1.00 84.44 86 CYS A O 1
ATOM 625 N N . ASP A 1 87 ? -13.563 -5.912 3.477 1.00 88.06 87 ASP A N 1
ATOM 626 C CA . ASP A 1 87 ? -12.622 -6.420 4.477 1.00 88.06 87 ASP A CA 1
ATOM 627 C C . ASP A 1 87 ? -11.181 -6.069 4.066 1.00 88.06 87 ASP A C 1
ATOM 629 O O . ASP A 1 87 ? -10.587 -6.678 3.172 1.00 88.06 87 ASP A O 1
ATOM 633 N N . ILE A 1 88 ? -10.623 -5.051 4.722 1.00 88.25 88 ILE A N 1
ATOM 634 C CA . ILE A 1 88 ? -9.256 -4.561 4.496 1.00 88.25 88 ILE A CA 1
ATOM 635 C C . ILE A 1 88 ? -8.228 -5.652 4.816 1.00 88.25 88 ILE A C 1
ATOM 637 O O . ILE A 1 88 ? -7.207 -5.744 4.135 1.00 88.25 88 ILE A O 1
ATOM 641 N N . GLY A 1 89 ? -8.500 -6.498 5.813 1.00 88.81 89 GLY A N 1
ATOM 642 C CA . GLY A 1 89 ? -7.640 -7.620 6.173 1.00 88.81 89 GLY A CA 1
ATOM 643 C C . GLY A 1 89 ? -7.562 -8.644 5.045 1.00 88.81 89 GLY A C 1
ATOM 644 O O . GLY A 1 89 ? -6.467 -9.060 4.666 1.00 88.81 89 GLY A O 1
ATOM 645 N N . GLN A 1 90 ? -8.703 -8.981 4.439 1.00 90.88 90 GLN A N 1
ATOM 646 C CA . GLN A 1 90 ? -8.743 -9.877 3.282 1.00 90.88 90 GLN A CA 1
ATOM 647 C C . GLN A 1 90 ? -8.041 -9.272 2.059 1.00 90.88 90 GLN A C 1
ATOM 649 O O . GLN A 1 90 ? -7.282 -9.964 1.380 1.00 90.88 90 GLN A O 1
ATOM 654 N N . ILE A 1 91 ? -8.251 -7.981 1.785 1.00 90.06 91 ILE A N 1
ATOM 655 C CA . ILE A 1 91 ? -7.566 -7.293 0.681 1.00 90.06 91 ILE A CA 1
ATOM 656 C C . ILE A 1 91 ? -6.053 -7.298 0.909 1.00 90.06 91 ILE A C 1
ATOM 658 O O . ILE A 1 91 ? -5.301 -7.645 -0.000 1.00 90.06 91 ILE A O 1
ATOM 662 N N . GLY A 1 92 ? -5.603 -6.967 2.120 1.00 90.00 92 GLY A N 1
ATOM 663 C CA . GLY A 1 92 ? -4.191 -7.013 2.490 1.00 90.00 92 GLY A CA 1
ATOM 664 C C . GLY A 1 92 ? -3.593 -8.413 2.340 1.00 90.00 92 GLY A C 1
ATOM 665 O O . GLY A 1 92 ? -2.495 -8.549 1.805 1.00 90.00 92 GLY A O 1
ATOM 666 N N . TYR A 1 93 ? -4.324 -9.458 2.736 1.00 90.75 93 TYR A N 1
ATOM 667 C CA . TYR A 1 93 ? -3.892 -10.849 2.584 1.00 90.75 93 TYR A CA 1
ATOM 668 C C . TYR A 1 93 ? -3.685 -11.239 1.113 1.00 90.75 93 TYR A C 1
ATOM 670 O O . TYR A 1 93 ? -2.623 -11.740 0.743 1.00 90.75 93 TYR A O 1
ATOM 678 N N . GLU A 1 94 ? -4.659 -10.950 0.249 1.00 90.81 94 GLU A N 1
ATOM 679 C CA . GLU A 1 94 ? -4.541 -11.223 -1.188 1.00 90.81 94 GLU A CA 1
ATOM 680 C C . GLU A 1 94 ? -3.425 -10.386 -1.833 1.00 90.81 94 GLU A C 1
ATOM 682 O O . GLU A 1 94 ? -2.670 -10.887 -2.669 1.00 90.81 94 GLU A O 1
ATOM 687 N N . MET A 1 95 ? -3.259 -9.124 -1.416 1.00 90.69 95 MET A N 1
ATOM 688 C CA . MET A 1 95 ? -2.142 -8.282 -1.853 1.00 90.69 95 MET A CA 1
ATOM 689 C C . MET A 1 95 ? -0.788 -8.869 -1.447 1.00 90.69 95 MET A C 1
ATOM 691 O O . MET A 1 95 ? 0.134 -8.815 -2.256 1.00 90.69 95 MET A O 1
ATOM 695 N N . ALA A 1 96 ? -0.666 -9.460 -0.254 1.00 88.62 96 ALA A N 1
ATOM 696 C CA . ALA A 1 96 ? 0.564 -10.107 0.201 1.00 88.62 96 ALA A CA 1
ATOM 697 C C . ALA A 1 96 ? 0.900 -11.333 -0.654 1.00 88.62 96 ALA A C 1
ATOM 699 O O . ALA A 1 96 ? 2.012 -11.443 -1.170 1.00 88.62 96 ALA A O 1
ATOM 700 N N . LEU A 1 97 ? -0.088 -12.192 -0.922 1.00 89.12 97 LEU A N 1
ATOM 701 C CA . LEU A 1 97 ? 0.084 -13.333 -1.825 1.00 89.12 97 LEU A CA 1
ATOM 702 C C . LEU A 1 97 ? 0.471 -12.894 -3.245 1.00 89.12 97 LEU A C 1
ATOM 704 O O . LEU A 1 97 ? 1.301 -13.527 -3.903 1.00 89.12 97 LEU A O 1
ATOM 708 N N . LEU A 1 98 ? -0.125 -11.806 -3.741 1.00 85.50 98 LEU A N 1
ATOM 709 C CA . LEU A 1 98 ? 0.232 -11.228 -5.035 1.00 85.50 98 LEU A CA 1
ATOM 710 C C . LEU A 1 98 ? 1.646 -10.643 -5.020 1.00 85.50 98 LEU A C 1
ATOM 712 O O . LEU A 1 98 ? 2.394 -10.873 -5.967 1.00 85.50 98 LEU A O 1
ATOM 716 N N . ALA A 1 99 ? 2.033 -9.930 -3.964 1.00 84.56 99 ALA A N 1
ATOM 717 C CA . ALA A 1 99 ? 3.365 -9.359 -3.797 1.00 84.56 99 ALA A CA 1
ATOM 718 C C . ALA A 1 99 ? 4.450 -10.442 -3.808 1.00 84.56 99 ALA A C 1
ATOM 720 O O . ALA A 1 99 ? 5.460 -10.288 -4.494 1.00 84.56 99 ALA A O 1
ATOM 721 N N . GLU A 1 100 ? 4.221 -11.565 -3.128 1.00 83.94 100 GLU A N 1
ATOM 722 C CA . GLU A 1 100 ? 5.133 -12.713 -3.134 1.00 83.94 100 GLU A CA 1
ATOM 723 C C . GLU A 1 100 ? 5.299 -13.305 -4.540 1.00 83.94 100 GLU A C 1
ATOM 725 O O . GLU A 1 100 ? 6.416 -13.565 -4.992 1.00 83.94 100 GLU A O 1
ATOM 730 N N . ARG A 1 101 ? 4.195 -13.463 -5.279 1.00 80.81 101 ARG A N 1
ATOM 731 C CA . ARG A 1 101 ? 4.218 -14.015 -6.645 1.00 80.81 101 ARG A CA 1
ATOM 732 C C . ARG A 1 101 ? 4.846 -13.063 -7.658 1.00 80.81 101 ARG A C 1
ATOM 734 O O . ARG A 1 101 ? 5.568 -13.503 -8.547 1.00 80.81 101 ARG A O 1
ATOM 741 N N . VAL A 1 102 ? 4.554 -11.769 -7.547 1.00 74.44 102 VAL A N 1
ATOM 742 C CA . VAL A 1 102 ? 5.002 -10.725 -8.482 1.00 74.44 102 VAL A CA 1
ATOM 743 C C . VAL A 1 102 ? 6.425 -10.257 -8.166 1.00 74.44 102 VAL A C 1
ATOM 745 O O . VAL A 1 102 ? 7.133 -9.817 -9.072 1.00 74.44 102 VAL A O 1
ATOM 748 N N . GLY A 1 103 ? 6.885 -10.399 -6.920 1.00 64.12 103 GLY A N 1
ATOM 749 C CA . GLY A 1 103 ? 8.229 -10.017 -6.484 1.00 64.12 103 GLY A CA 1
ATOM 750 C C . GLY A 1 103 ? 9.345 -10.638 -7.328 1.00 64.12 103 GLY A C 1
ATOM 751 O O . GLY A 1 103 ? 10.293 -9.942 -7.694 1.00 64.12 103 GLY A O 1
ATOM 752 N N . SER A 1 104 ? 9.188 -11.901 -7.732 1.00 60.09 104 SER A N 1
ATOM 753 C CA . SER A 1 104 ? 10.143 -12.610 -8.597 1.00 60.09 104 SER A CA 1
ATOM 754 C C . SER A 1 104 ? 10.187 -12.057 -10.031 1.00 60.09 104 SER A C 1
ATOM 756 O O . SER A 1 104 ? 11.242 -12.033 -10.663 1.00 60.09 104 SER A O 1
ATOM 758 N N . VAL A 1 105 ? 9.064 -11.537 -10.534 1.00 59.88 105 VAL A N 1
ATOM 759 C CA . VAL A 1 105 ? 8.946 -10.942 -11.876 1.00 59.88 105 VAL A CA 1
ATOM 760 C C . VAL A 1 105 ? 9.437 -9.492 -11.886 1.00 59.88 105 VAL A C 1
ATOM 762 O O . VAL A 1 105 ? 10.167 -9.092 -12.789 1.00 59.88 105 VAL A O 1
ATOM 765 N N . VAL A 1 106 ? 9.109 -8.689 -10.872 1.00 56.47 106 VAL A N 1
ATOM 766 C CA . VAL A 1 106 ? 9.501 -7.268 -10.822 1.00 56.47 106 VAL A CA 1
ATOM 767 C C . VAL A 1 106 ? 11.009 -7.104 -10.635 1.00 56.47 106 VAL A C 1
ATOM 769 O O . VAL A 1 106 ? 11.608 -6.233 -11.271 1.00 56.47 106 VAL A O 1
ATOM 772 N N . GLN A 1 107 ? 11.658 -7.983 -9.865 1.00 56.12 107 GLN A N 1
ATOM 773 C CA . GLN A 1 107 ? 13.120 -7.996 -9.744 1.00 56.12 107 GLN A CA 1
ATOM 774 C C . GLN A 1 107 ? 13.818 -8.184 -11.102 1.00 56.12 107 GLN A C 1
ATOM 776 O O . GLN A 1 107 ? 14.816 -7.512 -11.361 1.00 56.12 107 GLN A O 1
ATOM 781 N N . SER A 1 108 ? 13.255 -9.000 -12.002 1.00 47.91 108 SER A N 1
ATOM 782 C CA . SER A 1 108 ? 13.811 -9.234 -13.345 1.00 47.91 108 SER A CA 1
ATOM 783 C C . SER A 1 108 ? 13.732 -8.011 -14.275 1.00 47.91 108 SER A C 1
ATOM 785 O O . SER A 1 108 ? 14.531 -7.870 -15.197 1.00 47.91 108 SER A O 1
ATOM 787 N N . SER A 1 109 ? 12.803 -7.085 -14.011 1.00 49.28 109 SER A N 1
ATOM 788 C CA . SER A 1 109 ? 12.554 -5.906 -14.853 1.00 49.28 109 SER A CA 1
ATOM 789 C C . SER A 1 109 ? 13.394 -4.673 -14.492 1.00 49.28 109 SER A C 1
ATOM 791 O O . SER A 1 109 ? 13.361 -3.666 -15.207 1.00 49.28 109 SER A O 1
ATOM 793 N N . ARG A 1 110 ? 14.193 -4.739 -13.418 1.00 49.88 110 ARG A N 1
ATOM 794 C CA . ARG A 1 110 ? 15.110 -3.664 -13.034 1.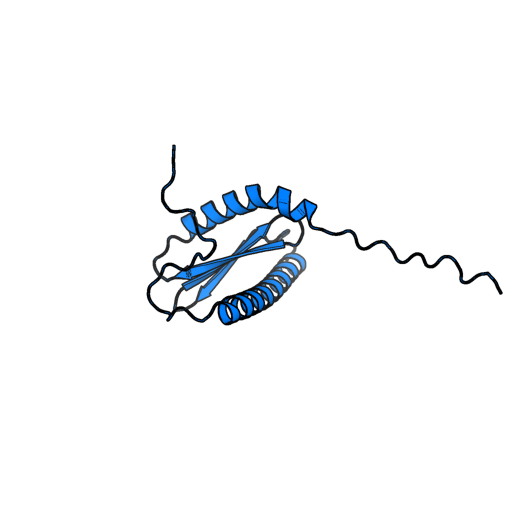00 49.88 110 ARG A CA 1
ATOM 795 C C . ARG A 1 110 ? 16.277 -3.629 -14.026 1.00 49.88 110 ARG A C 1
ATOM 797 O O . ARG A 1 110 ? 17.313 -4.253 -13.821 1.00 49.88 110 ARG A O 1
ATOM 804 N N . ARG A 1 111 ? 16.103 -2.909 -15.138 1.00 57.84 111 ARG A N 1
ATOM 805 C CA . ARG A 1 111 ? 17.163 -2.668 -16.125 1.00 57.84 111 ARG A CA 1
ATOM 806 C C . ARG A 1 111 ? 18.296 -1.925 -15.418 1.00 57.84 111 ARG A C 1
ATOM 808 O O . ARG A 1 111 ? 18.160 -0.737 -15.130 1.00 57.84 111 ARG A O 1
ATOM 815 N N . ALA A 1 112 ? 19.386 -2.626 -15.105 1.00 57.28 112 ALA A N 1
ATOM 816 C CA . ALA A 1 112 ? 20.601 -1.993 -14.616 1.00 57.28 112 ALA A CA 1
ATOM 817 C C . ALA A 1 112 ? 20.982 -0.910 -15.628 1.00 57.28 112 ALA A C 1
ATOM 819 O O . ALA A 1 112 ? 21.232 -1.207 -16.798 1.00 57.28 112 ALA A O 1
ATOM 820 N N . ARG A 1 113 ? 20.940 0.358 -15.210 1.00 58.75 113 ARG A N 1
ATOM 821 C CA . ARG A 1 113 ? 21.473 1.435 -16.036 1.00 58.75 113 ARG A CA 1
ATOM 822 C C . ARG A 1 113 ? 22.971 1.151 -16.167 1.00 58.75 113 ARG A C 1
ATOM 824 O O . ARG A 1 113 ? 23.628 1.124 -15.125 1.00 58.75 113 ARG A O 1
ATOM 831 N N . PRO A 1 114 ? 23.506 0.890 -17.375 1.00 56.66 114 PRO A N 1
ATOM 832 C CA . PRO A 1 114 ? 24.944 0.735 -17.525 1.00 56.66 114 PRO A CA 1
ATOM 833 C C . PRO A 1 114 ? 25.603 2.009 -16.992 1.00 56.66 114 PRO A C 1
ATOM 835 O O . PRO A 1 114 ? 25.148 3.119 -17.285 1.00 56.66 114 PRO A O 1
ATOM 838 N N . ALA A 1 115 ? 26.599 1.838 -16.123 1.00 65.69 115 ALA A N 1
ATOM 839 C CA . ALA A 1 115 ? 27.345 2.951 -15.557 1.00 65.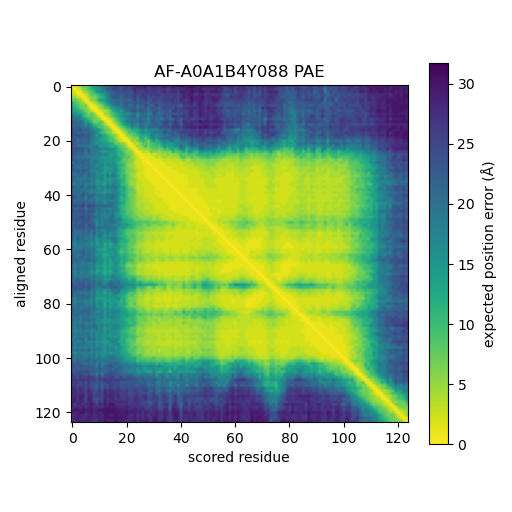69 115 ALA A CA 1
ATOM 840 C C . ALA A 1 115 ? 27.931 3.803 -16.700 1.00 65.69 115 ALA A C 1
ATOM 842 O O . ALA A 1 115 ? 28.351 3.236 -17.713 1.00 65.69 115 ALA A O 1
ATOM 843 N N . PRO A 1 116 ? 27.950 5.143 -16.588 1.00 56.72 116 PRO A N 1
ATOM 844 C CA . PRO A 1 116 ? 28.557 5.982 -17.611 1.00 56.72 116 PRO A CA 1
ATOM 845 C C . PRO A 1 116 ? 30.054 5.656 -17.709 1.00 56.72 116 PRO A C 1
ATOM 847 O O . PRO A 1 116 ? 30.827 5.962 -16.804 1.00 56.72 116 PRO A O 1
ATOM 850 N N . GLN A 1 117 ? 30.457 5.021 -18.811 1.00 66.44 117 GLN A N 1
ATOM 851 C CA . GLN A 1 117 ? 31.859 4.780 -19.148 1.00 66.44 117 GLN A CA 1
ATOM 852 C C . GLN A 1 117 ? 32.514 6.086 -19.620 1.00 66.44 117 GLN A C 1
ATOM 854 O O . GLN A 1 117 ? 32.677 6.332 -20.813 1.00 66.44 117 GLN A O 1
ATOM 859 N N . TRP A 1 118 ? 32.879 6.960 -18.680 1.00 67.31 118 TRP A N 1
ATOM 860 C CA . TRP A 1 118 ? 33.821 8.044 -18.965 1.00 67.31 118 TRP A CA 1
ATOM 861 C C . TRP A 1 118 ? 35.239 7.466 -19.015 1.00 67.31 118 TRP A C 1
ATOM 863 O O . TRP A 1 118 ? 36.018 7.568 -18.072 1.00 67.31 118 TRP A O 1
ATOM 873 N N . THR A 1 119 ? 35.568 6.807 -20.118 1.00 67.50 119 THR A N 1
ATOM 874 C CA . THR A 1 119 ? 36.939 6.418 -20.455 1.00 67.50 119 THR A CA 1
ATOM 875 C C . THR A 1 119 ? 37.182 6.847 -21.890 1.00 67.50 119 THR A C 1
ATOM 877 O O . THR A 1 119 ? 36.927 6.053 -22.783 1.00 67.50 119 THR A O 1
ATOM 880 N N . ASP A 1 120 ? 37.539 8.124 -22.093 1.00 62.38 120 ASP A N 1
ATOM 881 C CA . ASP A 1 120 ? 38.306 8.617 -23.262 1.00 62.38 120 ASP A CA 1
ATOM 882 C C . ASP A 1 120 ? 38.568 10.144 -23.236 1.00 62.38 120 ASP A C 1
ATOM 884 O O . ASP A 1 120 ? 38.630 10.804 -24.269 1.00 62.38 120 ASP A O 1
ATOM 888 N N . ALA A 1 121 ? 38.774 10.750 -22.059 1.00 61.88 121 ALA A N 1
ATOM 889 C CA . ALA A 1 121 ? 39.155 12.171 -21.976 1.00 61.88 121 ALA A CA 1
ATOM 890 C C . ALA A 1 121 ? 40.673 12.420 -21.877 1.00 61.88 121 ALA A C 1
ATOM 892 O O . ALA A 1 121 ? 41.097 13.566 -21.794 1.00 61.88 121 ALA A O 1
ATOM 893 N N . THR A 1 122 ? 41.507 11.376 -21.911 1.00 65.75 122 THR A N 1
ATOM 894 C CA . THR A 1 122 ? 42.979 11.487 -21.818 1.00 65.75 122 THR A CA 1
ATOM 895 C C . THR A 1 122 ? 43.704 11.336 -23.158 1.00 65.75 122 THR A C 1
ATOM 897 O O . THR A 1 122 ? 44.907 11.085 -23.187 1.00 65.75 122 THR A O 1
ATOM 900 N N . ARG A 1 123 ? 43.012 11.519 -24.290 1.00 61.28 123 ARG A N 1
ATOM 901 C CA . ARG A 1 123 ? 43.652 11.547 -25.614 1.00 61.28 123 ARG A CA 1
ATOM 902 C C . ARG A 1 123 ? 43.363 12.845 -26.368 1.00 61.28 123 ARG A C 1
ATOM 904 O O . ARG A 1 123 ? 42.685 12.812 -27.391 1.00 61.28 123 ARG A O 1
ATOM 911 N N . ARG A 1 124 ? 43.912 13.960 -25.877 1.00 51.59 124 ARG A N 1
ATOM 912 C CA . ARG A 1 124 ? 44.656 14.985 -26.642 1.00 51.59 124 ARG A CA 1
ATOM 913 C C . ARG A 1 124 ? 45.087 16.135 -25.743 1.00 51.59 124 ARG A C 1
ATOM 915 O O . ARG A 1 124 ? 44.276 16.533 -24.884 1.00 51.59 124 ARG A O 1
#

Organism: NCBI:txid1124626

Radius of gyration: 19.17 Å; Cα contacts (8 Å, |Δi|>4): 89; chains: 1; bounding box: 66×42×40 Å

Sequence (124 aa):
MRFPGWHTPCWCRSTVFPSPPASTCRARADQLAAVASGLSSLASGAAQLFEGGQVLQSVVEMQNGFLLLMRVGDGSHLAALAVTGCDIGQIGYEMALLAERVGSVVQSSRRARPAPQWTDATRR

Foldseek 3Di:
DDDPDPPDPPPDPDPDDDDDPPVVVVVVVVVVVVVLLVVLVVVQVVCVVVVVPHDQKDWDDDPFWIWIWGDQAPPDIDIDTGGPPDDPVVVVVVRVVVSVVCSVVVVVVPPPPPDPPPPDPPDD

Nearest PDB structures (foldseek):
  3kye-assembly2_C  TM=9.022E-01  e=6.473E-05  Streptomyces avermitilis MA-4680 = NBRC 14893
  9jue-assembly1_E  TM=9.413E-01  e=2.220E-03  Promethearchaeum syntrophicum
  7f8m-assembly3_F  TM=8.565E-01  e=3.061E-03  Candidatus Thorarchaeota archaeon SMTZ1-45
  6hjm-assembly9_P  TM=9.058E-01  e=1.974E-02  Myxococcus xanthus
  6izw-assembly1_B  TM=7.855E-01  e=2.105E-02  Myxococcus xanthus DK 1622

pLDDT: mean 73.12, std 20.86, range [25.03, 95.81]

InterPro domains:
  IPR004942 Roadblock/LAMTOR2 domain [PF03259] (26-82)
  IPR004942 Roadblock/LAMTOR2 domain [SM00960] (10-82)
  IPR053141 Mycobacterial serine protease inhibitor Rv3364c [PTHR36222] (26-113)

Secondary structure (DSSP, 8-state):
---TT---S----SSSS----HHHHHHHHHHHHHHHHHHHHHHHHHHHHTT-----EEEEEETTEEEEEEEETTTEEEEEEEETTS-HHHHHHHHHHHHHHHHHHHHHT---PPP-----SS--

Solvent-accessible surface area (backbone atoms only — not comparable to full-atom values): 7972 Å² total; per-residue (Å²): 138,85,80,88,83,85,85,67,103,68,95,75,92,70,101,81,68,83,84,67,60,74,70,52,54,52,54,51,49,53,51,50,51,53,54,50,52,54,52,51,52,51,50,46,49,50,22,59,75,67,70,64,56,79,71,64,65,47,79,46,84,49,101,73,19,35,43,39,37,36,56,28,64,91,91,39,69,50,78,47,80,45,55,69,92,61,62,62,67,60,52,51,50,53,50,49,59,47,28,64,65,45,27,69,56,56,63,72,63,63,74,75,75,79,74,84,79,87,78,78,85,86,81,126

Mean predicted aligned error: 13.0 Å